Protein AF-A0A1W9S2Q5-F1 (afdb_monomer)

Nearest PDB structures (foldseek):
  6fy1-assembly2_X  TM=2.593E-01  e=8.005E+00  Human immunodeficiency virus 1
  7nvg-assembly1_W3  TM=2.031E-01  e=9.113E+00  Salmonella enterica subsp. enterica serovar Typhimurium
  7cgo-assembly1_AO  TM=1.956E-01  e=6.591E+00  Salmonella enterica subsp. enterica serovar Typhimurium str. LT2

Radius of gyration: 31.56 Å; Cα contacts (8 Å, |Δi|>4): 53; chains: 1; bounding box: 63×31×93 Å

Solvent-accessible surface area (backbone atoms only — not comparable to full-atom values): 9544 Å² total; per-residue (Å²): 140,72,58,72,65,54,52,53,51,52,52,50,51,53,53,52,51,51,52,52,51,52,50,49,51,61,56,56,71,68,61,75,77,65,80,81,73,60,77,76,78,75,68,81,86,71,89,75,90,87,77,86,77,84,66,76,86,70,76,76,78,78,75,88,58,97,80,78,88,60,102,66,61,75,64,55,59,52,47,66,70,49,49,84,45,51,45,84,42,78,48,78,46,80,46,70,51,70,76,71,83,77,67,74,74,79,50,65,65,59,30,63,73,70,68,57,63,97,83,64,79,81,68,67,46,77,41,83,46,78,48,79,51,74,50,65,66,90,63,99,123

pLDDT: mean 73.24, std 17.01, range [42.78, 96.0]

Sequence (141 aa):
MKTIGQLKGLVLIIVIAGICILAGMVIGSSLSIPDKLSAQSQAPIIPTESEPFYQPAVSSVSINQPGSTNSHSPFVVVAQKVKPAVVNISAKSVVEEQYPDFFYFDDEIWRRFFGLTPNKPSEPRRRLTESLGSGFFISPD

Structure (mmCIF, N/CA/C/O backbone):
data_AF-A0A1W9S2Q5-F1
#
_entry.id   AF-A0A1W9S2Q5-F1
#
loop_
_atom_site.group_PDB
_atom_site.id
_atom_site.type_symbol
_atom_site.label_atom_id
_atom_site.label_alt_id
_atom_site.label_comp_id
_atom_site.label_asym_id
_atom_site.label_entity_id
_atom_site.label_seq_id
_atom_site.pdbx_PDB_ins_code
_atom_site.Cartn_x
_atom_site.Cartn_y
_atom_site.Cartn_z
_atom_si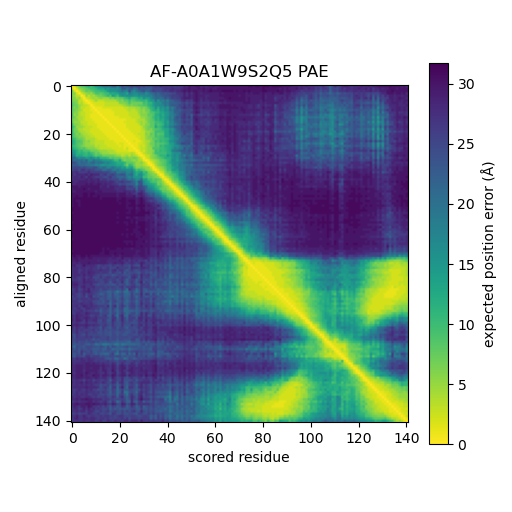te.occupancy
_atom_site.B_iso_or_equiv
_atom_site.auth_seq_id
_atom_site.auth_comp_id
_atom_site.auth_asym_id
_atom_site.auth_atom_id
_atom_site.pdbx_PDB_model_num
ATOM 1 N N . MET A 1 1 ? -19.374 5.215 59.788 1.00 53.06 1 MET A N 1
ATOM 2 C CA . MET A 1 1 ? -18.418 4.100 59.569 1.00 53.06 1 MET A CA 1
ATOM 3 C C . MET A 1 1 ? -18.199 3.813 58.069 1.00 53.06 1 MET A C 1
ATOM 5 O O . MET A 1 1 ? -18.222 2.663 57.660 1.00 53.06 1 MET A O 1
ATOM 9 N N . LYS A 1 2 ? -17.983 4.840 57.223 1.00 58.72 2 LYS A N 1
ATOM 10 C CA . LYS A 1 2 ? -17.932 4.698 55.744 1.00 58.72 2 LYS A CA 1
ATOM 11 C C . LYS A 1 2 ? -16.519 4.862 55.144 1.00 58.72 2 LYS A C 1
ATOM 13 O O . LYS A 1 2 ? -16.339 4.717 53.944 1.00 58.72 2 LYS A O 1
ATOM 18 N N . THR A 1 3 ? -15.516 5.147 55.977 1.00 61.91 3 THR A N 1
ATOM 19 C CA . THR A 1 3 ? -14.149 5.527 55.568 1.00 61.91 3 THR A CA 1
ATOM 20 C C . THR A 1 3 ? -13.196 4.339 55.401 1.00 61.91 3 THR A C 1
ATOM 22 O O . THR A 1 3 ? -12.313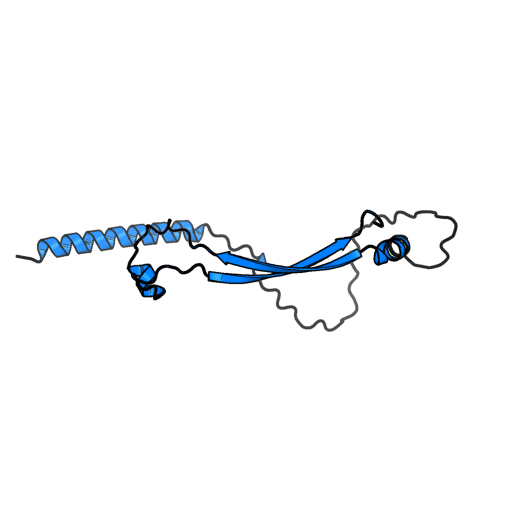 4.387 54.550 1.00 61.91 3 THR A O 1
ATOM 25 N N . ILE A 1 4 ? -13.401 3.237 56.136 1.00 62.19 4 ILE A N 1
ATOM 26 C CA . ILE A 1 4 ? -12.516 2.056 56.084 1.00 62.19 4 ILE A CA 1
ATOM 27 C C . ILE A 1 4 ? -12.554 1.348 54.715 1.00 62.19 4 ILE A C 1
ATOM 29 O O . ILE A 1 4 ? -11.525 0.865 54.248 1.00 62.19 4 ILE A O 1
ATOM 33 N N . GLY A 1 5 ? -13.719 1.291 54.057 1.00 63.72 5 GLY A N 1
ATOM 34 C CA . GLY A 1 5 ? -13.860 0.662 52.735 1.00 63.72 5 GLY A CA 1
ATOM 35 C C . GLY A 1 5 ? -13.292 1.517 51.598 1.00 63.72 5 GLY A C 1
ATOM 36 O O . GLY A 1 5 ? -12.660 0.994 50.686 1.00 63.72 5 GLY A O 1
ATOM 37 N N . GLN A 1 6 ? -13.452 2.839 51.699 1.00 69.12 6 GLN A N 1
ATOM 38 C CA . GLN A 1 6 ? -12.938 3.811 50.728 1.00 69.12 6 GLN A CA 1
ATOM 39 C C . GLN A 1 6 ? -11.405 3.873 50.745 1.00 69.12 6 GLN A C 1
ATOM 41 O O . GLN A 1 6 ? -10.780 3.924 49.691 1.00 69.12 6 GLN A O 1
ATOM 46 N N . LEU A 1 7 ? -10.789 3.782 51.930 1.00 74.75 7 LEU A N 1
ATOM 47 C CA . LEU A 1 7 ? -9.332 3.779 52.065 1.00 74.75 7 LEU A CA 1
ATOM 48 C C . LEU A 1 7 ? -8.695 2.537 51.422 1.00 74.75 7 LEU A C 1
ATOM 50 O O . LEU A 1 7 ? -7.681 2.651 50.743 1.00 74.75 7 LEU A O 1
ATOM 54 N N . LYS A 1 8 ? -9.313 1.357 51.574 1.00 77.81 8 LYS A N 1
ATOM 55 C CA . LYS A 1 8 ? -8.842 0.119 50.926 1.00 77.81 8 LYS A CA 1
ATOM 56 C C . LYS A 1 8 ? -8.943 0.193 49.400 1.00 77.81 8 LYS A C 1
ATOM 58 O O . LYS A 1 8 ? -8.020 -0.238 48.717 1.00 77.81 8 LYS A O 1
ATOM 63 N N . GLY A 1 9 ? -10.026 0.775 48.879 1.00 82.06 9 GLY A N 1
ATOM 64 C CA . GLY A 1 9 ? -10.188 1.020 47.443 1.00 82.06 9 GLY A CA 1
ATOM 65 C C . GLY A 1 9 ? -9.149 2.000 46.892 1.00 82.06 9 GLY A C 1
ATOM 66 O O . GLY A 1 9 ? -8.534 1.726 45.868 1.00 82.06 9 GLY A O 1
ATOM 67 N N . LEU A 1 10 ? -8.884 3.097 47.610 1.00 87.12 10 LEU A N 1
ATOM 68 C CA . LEU A 1 10 ? -7.857 4.074 47.238 1.00 87.12 10 LEU A CA 1
ATOM 69 C C . LEU A 1 10 ? -6.455 3.445 47.203 1.00 87.12 10 LEU A C 1
ATOM 71 O O . LEU A 1 10 ? -5.712 3.648 46.248 1.00 87.12 10 LEU A O 1
ATOM 75 N N . VAL A 1 11 ? -6.105 2.647 48.216 1.00 90.19 11 VAL A N 1
ATOM 76 C CA . VAL A 1 11 ? -4.811 1.947 48.266 1.00 90.19 11 VAL A CA 1
ATOM 77 C C . VAL A 1 11 ? -4.674 0.968 47.097 1.00 90.19 11 VAL A C 1
ATOM 79 O O . VAL A 1 11 ? -3.623 0.932 46.464 1.00 90.19 11 VAL A O 1
ATOM 82 N N . LEU A 1 12 ? -5.733 0.229 46.752 1.00 90.88 12 LEU A N 1
ATOM 83 C CA . LEU A 1 12 ? -5.733 -0.670 45.595 1.00 90.88 12 LEU A CA 1
ATOM 84 C C . LEU A 1 12 ? -5.497 0.093 44.279 1.00 90.88 12 LEU A C 1
ATOM 86 O O . LEU A 1 12 ? -4.684 -0.338 43.465 1.00 90.88 12 LEU A O 1
ATOM 90 N N . ILE A 1 13 ? -6.148 1.246 44.092 1.00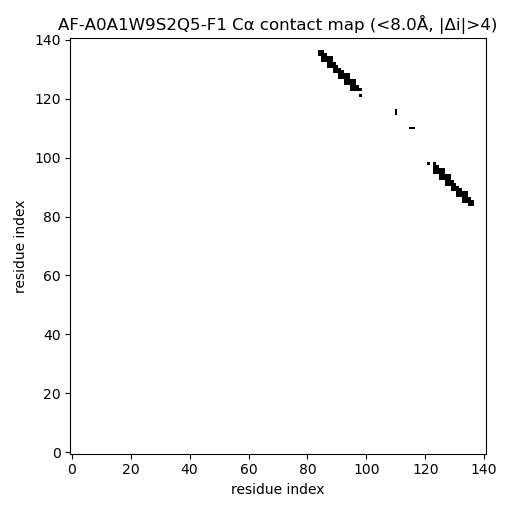 90.62 13 ILE A N 1
ATOM 91 C CA . ILE A 1 13 ? -5.959 2.094 42.904 1.00 90.62 13 ILE A CA 1
ATOM 92 C C . ILE A 1 13 ? -4.515 2.599 42.816 1.00 90.62 13 ILE A C 1
ATOM 94 O O . ILE A 1 13 ? -3.921 2.546 41.743 1.00 90.62 13 ILE A O 1
ATOM 98 N N . ILE A 1 14 ? -3.927 3.042 43.933 1.00 94.06 14 ILE A N 1
ATOM 99 C CA . ILE A 1 14 ? -2.534 3.517 43.970 1.00 94.06 14 ILE A CA 1
ATOM 100 C C . ILE A 1 14 ? -1.559 2.385 43.619 1.00 94.06 14 ILE A C 1
ATOM 102 O O . ILE A 1 14 ? -0.615 2.604 42.862 1.00 94.06 14 ILE A O 1
ATOM 106 N N . VAL A 1 15 ? -1.800 1.169 44.116 1.00 95.38 15 VAL A N 1
ATOM 107 C CA . VAL A 1 15 ? -0.972 -0.004 43.797 1.00 95.38 15 VAL A CA 1
ATOM 108 C C . VAL A 1 15 ? -1.076 -0.365 42.314 1.00 95.38 15 VAL A C 1
ATOM 110 O O . VAL A 1 15 ? -0.049 -0.558 41.667 1.00 95.38 15 VAL A O 1
ATOM 113 N N . ILE A 1 16 ? -2.288 -0.399 41.751 1.00 94.88 16 ILE A N 1
ATOM 114 C CA . ILE A 1 16 ? -2.501 -0.678 40.322 1.00 94.88 16 ILE A CA 1
ATOM 115 C C . ILE A 1 16 ? -1.828 0.397 39.459 1.00 94.88 16 ILE A C 1
ATOM 117 O O . ILE A 1 16 ? -1.095 0.063 38.531 1.00 94.88 16 ILE A O 1
ATOM 121 N N . ALA A 1 17 ? -2.006 1.677 39.798 1.00 93.50 17 ALA A N 1
ATOM 122 C CA . ALA A 1 17 ? -1.367 2.785 39.092 1.00 93.50 17 ALA A CA 1
ATOM 123 C C . ALA A 1 17 ? 0.166 2.678 39.132 1.00 93.50 17 ALA A C 1
ATOM 125 O O . ALA A 1 17 ? 0.819 2.847 38.103 1.00 93.50 17 ALA A O 1
ATOM 126 N N . GLY A 1 18 ? 0.740 2.330 40.288 1.00 95.50 18 GLY A N 1
ATOM 127 C CA . GLY A 1 18 ? 2.177 2.102 40.431 1.00 95.50 18 GLY A CA 1
ATOM 128 C C . GLY A 1 18 ? 2.690 0.976 39.530 1.00 95.50 18 GLY A C 1
ATOM 129 O O . GLY A 1 18 ? 3.695 1.150 38.843 1.00 95.50 18 GLY A O 1
ATOM 130 N N . ILE A 1 19 ? 1.973 -0.151 39.469 1.00 95.25 19 ILE A N 1
ATOM 131 C CA . ILE A 1 19 ? 2.323 -1.281 38.595 1.00 95.25 19 ILE A CA 1
ATOM 132 C C . ILE A 1 19 ? 2.251 -0.872 37.117 1.00 95.25 19 ILE A C 1
ATOM 134 O O . ILE A 1 19 ? 3.176 -1.166 36.361 1.00 95.25 19 ILE A O 1
ATOM 138 N N . CYS A 1 20 ? 1.200 -0.159 36.701 1.00 93.00 20 CYS A N 1
ATOM 139 C CA . CYS A 1 20 ? 1.056 0.321 35.325 1.00 93.00 20 CYS A CA 1
ATOM 140 C C . CYS A 1 20 ? 2.177 1.290 34.919 1.00 93.00 20 CYS A C 1
ATOM 142 O O . CYS A 1 20 ? 2.700 1.180 33.812 1.00 93.00 20 CYS A O 1
ATOM 144 N N . ILE A 1 21 ? 2.579 2.206 35.808 1.00 94.88 21 ILE A N 1
ATOM 145 C CA . ILE A 1 21 ? 3.685 3.142 35.553 1.00 94.88 21 ILE A CA 1
ATOM 146 C C . ILE A 1 21 ? 5.007 2.384 35.400 1.00 94.88 21 ILE A C 1
ATOM 148 O O . ILE A 1 21 ? 5.745 2.632 34.448 1.00 94.88 21 ILE A O 1
ATOM 152 N N . LEU A 1 22 ? 5.292 1.433 36.296 1.00 94.06 22 LEU A N 1
ATOM 153 C CA . LEU A 1 22 ? 6.502 0.612 36.217 1.00 94.06 22 LEU A CA 1
ATOM 154 C C . LEU A 1 22 ? 6.541 -0.206 34.922 1.00 94.06 22 LEU A C 1
ATOM 156 O O . LEU A 1 22 ? 7.560 -0.209 34.234 1.00 94.06 22 LEU A O 1
ATOM 160 N N . ALA A 1 23 ? 5.427 -0.840 34.549 1.00 93.12 23 ALA A N 1
ATOM 161 C CA . ALA A 1 23 ? 5.318 -1.589 33.301 1.00 93.12 23 ALA A CA 1
ATOM 162 C C . ALA A 1 23 ? 5.537 -0.688 32.073 1.00 93.12 23 ALA A C 1
ATOM 164 O O . ALA A 1 23 ? 6.333 -1.024 31.197 1.00 93.12 23 ALA A O 1
ATOM 165 N N . GLY A 1 24 ? 4.892 0.482 32.034 1.00 92.50 24 GLY A N 1
ATOM 166 C CA . GLY A 1 24 ? 5.059 1.452 30.952 1.00 92.50 24 GLY A CA 1
ATOM 167 C C . GLY A 1 24 ? 6.496 1.955 30.820 1.00 92.50 24 GLY A C 1
ATOM 168 O O . GLY A 1 24 ? 7.003 2.065 29.708 1.00 92.50 24 GLY A O 1
ATOM 169 N N . MET A 1 25 ? 7.185 2.197 31.938 1.00 93.25 25 MET A N 1
ATOM 170 C CA . MET A 1 25 ? 8.577 2.655 31.931 1.00 93.25 25 MET A CA 1
ATOM 171 C C . MET A 1 25 ? 9.544 1.573 31.428 1.00 93.25 25 MET A C 1
ATOM 173 O O . MET A 1 25 ? 10.460 1.883 30.670 1.00 93.25 25 MET A O 1
ATOM 177 N N . VAL A 1 26 ? 9.322 0.307 31.800 1.00 91.19 26 VAL A N 1
ATOM 178 C CA . VAL A 1 26 ? 10.120 -0.839 31.323 1.00 91.19 26 VAL A CA 1
ATOM 179 C C . VAL A 1 26 ? 9.915 -1.084 29.826 1.00 91.19 26 VAL A C 1
ATOM 181 O O . VAL A 1 26 ? 10.871 -1.352 29.105 1.00 91.19 26 VAL A O 1
ATOM 184 N N . ILE A 1 27 ? 8.681 -0.975 29.335 1.00 88.44 27 ILE A N 1
ATOM 185 C CA . ILE A 1 27 ? 8.386 -1.131 27.904 1.00 88.44 27 ILE A CA 1
ATOM 186 C C . ILE A 1 27 ? 8.944 0.066 27.123 1.00 88.44 27 ILE A C 1
ATOM 188 O O . ILE A 1 27 ? 9.598 -0.114 26.096 1.00 88.44 27 ILE A O 1
ATOM 192 N N . GLY A 1 28 ? 8.751 1.284 27.633 1.00 84.06 28 GLY A N 1
ATOM 193 C CA . GLY A 1 28 ? 9.225 2.514 27.005 1.00 84.06 28 GLY A CA 1
ATOM 194 C C . GLY A 1 28 ? 10.748 2.614 26.914 1.00 84.06 28 GLY A C 1
ATOM 195 O O . GLY A 1 28 ? 11.257 3.128 25.925 1.00 84.06 28 GLY A O 1
ATOM 196 N N . SER A 1 29 ? 11.492 2.074 27.885 1.00 82.12 29 SER A N 1
ATOM 197 C CA . SER A 1 29 ? 12.962 2.074 27.852 1.00 82.12 29 SER A CA 1
ATOM 198 C C . SER A 1 29 ? 13.556 1.144 26.789 1.00 82.12 29 SER A C 1
ATOM 200 O O . SER A 1 29 ? 14.711 1.320 26.406 1.00 82.12 29 SER A O 1
ATOM 202 N N . SER A 1 30 ? 12.776 0.183 26.281 1.00 80.56 30 SER A N 1
ATOM 203 C CA . SER A 1 30 ? 13.190 -0.714 25.192 1.00 80.56 30 SER A CA 1
ATOM 204 C C . SER A 1 30 ? 12.987 -0.122 23.790 1.00 80.56 30 SER A C 1
ATOM 206 O O . SER A 1 30 ? 13.472 -0.678 22.803 1.00 80.56 30 SER A O 1
ATOM 208 N N . LEU A 1 31 ? 12.314 1.029 23.683 1.00 76.44 31 LEU A N 1
ATOM 209 C CA . LEU A 1 31 ? 12.134 1.750 22.427 1.00 76.44 31 LEU A CA 1
ATOM 210 C C . LEU A 1 31 ? 13.404 2.550 22.114 1.00 76.44 31 LEU A C 1
ATOM 212 O O . LEU A 1 31 ? 13.525 3.728 22.443 1.00 76.44 31 LEU A O 1
ATOM 216 N N . SER A 1 32 ? 14.369 1.906 21.459 1.00 72.56 32 SER A N 1
ATOM 217 C CA . SER A 1 32 ? 15.460 2.627 20.804 1.00 72.56 32 SER A CA 1
ATOM 218 C C . SER A 1 32 ? 14.874 3.420 19.636 1.00 72.56 32 SER A C 1
ATOM 220 O O . SER A 1 32 ? 14.403 2.840 18.657 1.00 72.56 32 SER A O 1
ATOM 222 N N . ILE A 1 33 ? 14.856 4.749 19.755 1.00 72.56 33 ILE A N 1
ATOM 223 C CA . ILE A 1 33 ? 14.564 5.640 18.630 1.00 72.56 33 ILE A CA 1
ATOM 224 C C . ILE A 1 33 ? 15.743 5.486 17.662 1.00 72.56 33 ILE A C 1
ATOM 226 O O . ILE A 1 33 ? 16.858 5.852 18.031 1.00 72.56 33 ILE A O 1
ATOM 230 N N . PRO A 1 34 ? 15.557 4.931 16.452 1.00 71.44 34 PRO A N 1
ATOM 231 C CA . PRO A 1 34 ? 16.647 4.877 15.494 1.00 71.44 34 PRO A CA 1
ATOM 232 C C . PRO A 1 34 ? 17.051 6.312 15.126 1.00 71.44 34 PRO A C 1
ATOM 234 O O . PRO A 1 34 ? 16.197 7.111 14.737 1.00 71.44 34 PRO A O 1
ATOM 237 N N . ASP A 1 35 ? 18.352 6.623 15.171 1.00 61.44 35 ASP A N 1
ATOM 238 C CA . ASP A 1 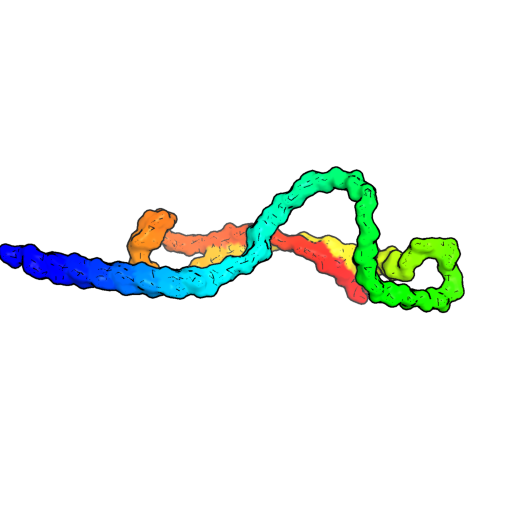35 ? 18.938 7.949 14.859 1.00 61.44 35 ASP A CA 1
ATOM 239 C C . ASP A 1 35 ? 18.552 8.508 13.470 1.00 61.44 35 ASP A C 1
ATOM 241 O O . ASP A 1 35 ? 18.781 9.678 13.153 1.00 61.44 35 ASP A O 1
ATOM 245 N N . LYS A 1 36 ? 17.908 7.687 12.632 1.00 54.06 36 LYS A N 1
ATOM 246 C CA . LYS A 1 36 ? 17.376 8.045 11.311 1.00 54.06 36 LYS A CA 1
ATOM 247 C C . LYS A 1 36 ? 16.091 8.882 11.331 1.00 54.06 36 LYS A C 1
ATOM 249 O O . LYS A 1 36 ? 15.582 9.201 10.263 1.00 54.06 36 LYS A O 1
ATOM 254 N N . LEU A 1 37 ? 15.565 9.239 12.503 1.00 55.59 37 LEU A N 1
ATOM 255 C CA . LEU A 1 37 ? 14.454 10.195 12.641 1.00 55.59 37 LEU A CA 1
ATOM 256 C C . LEU A 1 37 ? 14.923 11.651 12.772 1.00 55.59 37 LEU A C 1
ATOM 258 O O . LEU A 1 37 ? 14.096 12.562 12.822 1.00 55.59 37 LEU A O 1
ATOM 262 N N . SER A 1 38 ? 16.238 11.884 12.776 1.00 56.97 38 SER A N 1
ATOM 263 C CA . SER A 1 38 ? 16.808 13.210 12.563 1.00 56.97 38 SER A CA 1
ATOM 264 C C . SER A 1 38 ? 16.349 13.708 11.194 1.00 56.97 38 SER A C 1
ATOM 266 O O . SER A 1 38 ? 16.861 13.260 10.168 1.00 56.97 38 SER A O 1
ATOM 268 N N . ALA A 1 39 ? 15.372 14.617 11.156 1.00 57.69 39 ALA A N 1
ATOM 269 C CA . ALA A 1 39 ? 15.118 15.402 9.962 1.00 57.69 39 ALA A CA 1
ATOM 270 C C . ALA A 1 39 ? 16.428 16.123 9.648 1.00 57.69 39 ALA A C 1
ATOM 272 O O . ALA A 1 39 ? 16.814 17.059 10.352 1.00 57.69 39 ALA A O 1
ATOM 273 N N . GLN A 1 40 ? 17.152 15.626 8.645 1.00 54.75 40 GLN A N 1
ATOM 274 C CA . GLN A 1 40 ? 18.303 16.310 8.097 1.00 54.75 40 GLN A CA 1
ATOM 275 C C . GLN A 1 40 ? 17.766 17.635 7.575 1.00 54.75 40 GLN A C 1
ATOM 277 O O . GLN A 1 40 ? 17.186 17.705 6.493 1.00 54.75 40 GLN A O 1
ATOM 282 N N . SER A 1 41 ? 17.891 18.674 8.399 1.00 55.38 41 SER A N 1
ATOM 283 C CA . SER A 1 41 ? 17.712 20.041 7.961 1.00 55.38 41 SER A CA 1
ATOM 284 C C . SER A 1 41 ? 18.816 20.254 6.945 1.00 55.38 41 SER A C 1
ATOM 286 O O . SER A 1 41 ? 19.984 20.440 7.291 1.00 55.38 41 SER A O 1
ATOM 288 N N . GLN A 1 42 ? 18.466 20.047 5.681 1.00 55.47 42 GLN A N 1
ATOM 289 C CA . GLN A 1 42 ? 19.359 20.282 4.578 1.00 55.47 42 GLN A CA 1
ATOM 290 C C . GLN A 1 42 ? 19.629 21.779 4.587 1.00 55.47 42 GLN A C 1
ATOM 292 O O . GLN A 1 42 ? 18.794 22.581 4.171 1.00 55.47 42 GLN A O 1
ATOM 297 N N . ALA A 1 43 ? 20.778 22.152 5.152 1.00 58.97 43 ALA A N 1
ATOM 298 C CA . ALA A 1 43 ? 21.292 23.499 5.038 1.00 58.97 43 ALA A CA 1
ATOM 299 C C . ALA A 1 43 ? 21.330 23.864 3.542 1.00 58.97 43 ALA A C 1
ATOM 301 O O . ALA A 1 43 ? 21.607 22.985 2.714 1.00 58.97 43 ALA A O 1
ATOM 302 N N . PRO A 1 44 ? 21.023 25.121 3.178 1.00 48.12 44 PRO A N 1
ATOM 303 C CA . PRO A 1 44 ? 21.034 25.562 1.792 1.00 48.12 44 PRO A CA 1
ATOM 304 C C . PRO A 1 44 ? 22.344 25.152 1.124 1.00 48.12 44 PRO A C 1
ATOM 306 O O . PRO A 1 44 ? 23.425 25.447 1.632 1.00 48.12 44 PRO A O 1
ATOM 309 N N . ILE A 1 45 ? 22.237 24.439 0.005 1.00 54.22 45 ILE A N 1
ATOM 310 C CA . ILE A 1 45 ? 23.386 24.001 -0.782 1.00 54.22 45 ILE A CA 1
ATOM 311 C C . ILE A 1 45 ? 24.001 25.262 -1.397 1.00 54.22 45 ILE A C 1
ATOM 313 O O . ILE A 1 45 ? 23.561 25.726 -2.446 1.00 54.22 45 ILE A O 1
ATOM 317 N N . ILE A 1 46 ? 24.990 25.848 -0.727 1.00 54.12 46 ILE A N 1
ATOM 318 C CA . ILE A 1 46 ? 25.943 26.744 -1.378 1.00 54.12 46 ILE A CA 1
ATOM 319 C C . ILE A 1 46 ? 26.972 25.821 -2.043 1.00 54.12 46 ILE A C 1
ATOM 321 O O . ILE A 1 46 ? 27.568 25.002 -1.340 1.00 54.12 46 ILE A O 1
ATOM 325 N N . PRO A 1 47 ? 27.163 25.875 -3.374 1.00 52.09 47 PRO A N 1
ATOM 326 C CA . PRO A 1 47 ? 28.151 25.041 -4.041 1.00 52.09 47 PRO A CA 1
ATOM 327 C C . PRO A 1 47 ? 29.551 25.523 -3.648 1.00 52.09 47 PRO A C 1
ATOM 329 O O . PRO A 1 47 ? 30.053 26.497 -4.205 1.00 52.09 47 PRO A O 1
ATOM 332 N N . THR A 1 48 ? 30.173 24.855 -2.678 1.00 48.09 48 THR A N 1
ATOM 333 C CA . THR A 1 48 ? 31.611 24.975 -2.430 1.00 48.09 48 THR A CA 1
ATOM 334 C C . THR A 1 48 ? 32.294 23.805 -3.120 1.00 48.09 48 THR A C 1
ATOM 336 O O . THR A 1 48 ? 32.228 22.655 -2.692 1.00 48.09 48 THR A O 1
ATOM 339 N N . GLU A 1 49 ? 32.880 24.139 -4.258 1.00 60.94 49 GLU A N 1
ATOM 340 C CA . GLU A 1 49 ? 33.826 23.356 -5.033 1.00 60.94 49 GLU A CA 1
ATOM 341 C C . GLU A 1 49 ? 35.038 22.970 -4.163 1.00 60.94 49 GLU A C 1
ATOM 343 O O . GLU A 1 49 ? 35.612 23.848 -3.531 1.00 60.94 49 GLU A O 1
ATOM 348 N N . SER A 1 50 ? 35.392 21.673 -4.172 1.00 59.50 50 SER A N 1
ATOM 349 C CA . SER A 1 50 ? 36.648 21.026 -3.720 1.00 59.50 50 SER A CA 1
ATOM 350 C C . SER A 1 50 ? 36.519 20.008 -2.570 1.00 59.50 50 SER A C 1
ATOM 352 O O . SER A 1 50 ? 36.859 20.316 -1.439 1.00 59.50 50 SER A O 1
ATOM 354 N N . GLU A 1 51 ? 36.102 18.772 -2.871 1.00 48.53 51 GLU A N 1
ATOM 355 C CA . GLU A 1 51 ? 36.593 17.525 -2.240 1.00 48.53 51 GLU A CA 1
ATOM 356 C C . GLU A 1 51 ? 36.304 16.354 -3.214 1.00 48.53 51 GLU A C 1
ATOM 358 O O . GLU A 1 51 ? 35.287 16.374 -3.920 1.00 48.53 51 GLU A O 1
ATOM 363 N N . PRO A 1 52 ? 37.199 15.357 -3.338 1.00 48.44 52 PRO A N 1
ATOM 364 C CA . PRO A 1 52 ? 37.155 14.359 -4.393 1.00 48.44 52 PRO A CA 1
ATOM 365 C C . PRO A 1 52 ? 36.005 13.380 -4.155 1.00 48.44 52 PRO A C 1
ATOM 367 O O . PRO A 1 52 ? 35.875 12.765 -3.097 1.00 48.44 52 PRO A O 1
ATOM 370 N N . PHE A 1 53 ? 35.171 13.211 -5.178 1.00 42.78 53 PHE A N 1
ATOM 371 C CA . PHE A 1 53 ? 34.110 12.214 -5.198 1.00 42.78 53 PHE A CA 1
ATOM 372 C C . PHE A 1 53 ? 34.688 10.821 -4.911 1.00 42.78 53 PHE A C 1
ATOM 374 O O . PHE A 1 53 ? 35.442 10.282 -5.724 1.00 42.78 53 PHE A O 1
ATOM 381 N N . TYR A 1 54 ? 34.271 10.197 -3.805 1.00 49.31 54 TYR A N 1
ATOM 382 C CA . TYR A 1 54 ? 34.250 8.739 -3.707 1.00 49.31 54 TYR A CA 1
ATOM 383 C C . TYR A 1 54 ? 33.310 8.232 -4.805 1.00 49.31 54 TYR A C 1
ATOM 385 O O . TYR A 1 54 ? 32.093 8.165 -4.634 1.00 49.31 54 TYR A O 1
ATOM 393 N N . GLN A 1 55 ? 33.872 7.931 -5.973 1.00 56.94 55 GLN A N 1
ATOM 394 C CA . GLN A 1 55 ? 33.173 7.178 -6.998 1.00 56.94 55 GLN A CA 1
ATOM 395 C C . GLN A 1 55 ? 33.036 5.750 -6.458 1.00 56.94 55 GLN A C 1
ATOM 397 O O . GLN A 1 55 ? 34.063 5.130 -6.161 1.00 56.94 55 GLN A O 1
ATOM 402 N N . PRO A 1 56 ? 31.821 5.187 -6.305 1.00 53.81 56 PRO A N 1
ATOM 403 C CA . PRO A 1 56 ? 31.731 3.740 -6.226 1.00 53.81 56 PRO A CA 1
ATOM 404 C C . PRO A 1 56 ? 32.429 3.231 -7.484 1.00 53.81 56 PRO A C 1
ATOM 406 O O . PRO A 1 56 ? 32.182 3.761 -8.569 1.00 53.81 56 PRO A O 1
ATOM 409 N N . ALA A 1 57 ? 33.347 2.279 -7.333 1.00 59.06 57 ALA A N 1
ATOM 410 C CA . ALA A 1 57 ? 34.025 1.643 -8.451 1.00 59.06 57 ALA A CA 1
ATOM 411 C C . ALA A 1 57 ? 32.988 0.868 -9.278 1.00 59.06 57 ALA A C 1
ATOM 413 O O . ALA A 1 57 ? 32.871 -0.353 -9.205 1.00 59.06 57 ALA A O 1
ATOM 414 N N . VAL A 1 58 ? 32.188 1.597 -10.054 1.00 55.94 58 VAL A N 1
ATOM 415 C CA . VAL A 1 58 ? 31.472 1.069 -11.193 1.00 55.94 58 VAL A CA 1
ATOM 416 C C . VAL A 1 58 ? 32.579 0.722 -12.161 1.00 55.94 58 VAL A C 1
ATOM 418 O O . VAL A 1 58 ? 33.182 1.584 -12.793 1.00 55.94 58 VAL A O 1
ATOM 421 N N . SER A 1 59 ? 32.929 -0.561 -12.178 1.00 52.34 59 SER A N 1
ATOM 422 C CA . SER A 1 59 ? 33.725 -1.121 -13.256 1.00 52.34 59 SER A CA 1
ATOM 423 C C . SER A 1 59 ? 33.040 -0.670 -14.537 1.00 52.34 59 SER A C 1
ATOM 425 O O . SER A 1 59 ? 31.906 -1.071 -14.807 1.00 52.34 59 SER A O 1
ATOM 427 N N . SER A 1 60 ? 33.664 0.260 -15.255 1.00 49.75 60 SER A N 1
ATOM 428 C CA . SER A 1 60 ? 33.201 0.679 -16.561 1.00 49.75 60 SER A CA 1
ATOM 429 C C . SER A 1 60 ? 33.243 -0.570 -17.421 1.00 49.75 60 SER A C 1
ATOM 431 O O . SER A 1 60 ? 34.298 -1.019 -17.863 1.00 49.75 60 SER A O 1
ATOM 433 N N . VAL A 1 61 ? 32.079 -1.187 -17.613 1.00 52.62 61 VAL A N 1
ATOM 434 C CA . VAL A 1 61 ? 31.910 -2.152 -18.685 1.00 52.62 61 VAL A CA 1
ATOM 435 C C . VAL A 1 61 ? 32.078 -1.334 -19.957 1.00 52.62 61 VAL A C 1
ATOM 437 O O . VAL A 1 61 ? 31.146 -0.684 -20.428 1.00 52.62 61 VAL A O 1
ATOM 440 N N . SER A 1 62 ? 33.307 -1.299 -20.467 1.00 52.78 62 SER A N 1
ATOM 441 C CA . SER A 1 62 ? 33.616 -0.811 -21.801 1.00 52.78 62 SER A CA 1
ATOM 442 C C . SER A 1 62 ? 32.940 -1.759 -22.780 1.00 52.78 62 SER A C 1
ATOM 444 O O . SER A 1 62 ? 33.513 -2.762 -23.202 1.00 52.78 62 SER A O 1
ATOM 446 N N . ILE A 1 63 ? 31.680 -1.475 -23.105 1.00 53.09 63 ILE A N 1
ATOM 447 C CA . ILE A 1 63 ? 31.028 -2.095 -24.249 1.00 53.09 63 ILE A CA 1
ATOM 448 C C . ILE A 1 63 ? 31.721 -1.500 -25.471 1.00 53.09 63 ILE A C 1
ATOM 450 O O . ILE A 1 63 ? 31.405 -0.395 -25.908 1.00 53.09 63 ILE A O 1
ATOM 454 N N . ASN A 1 64 ? 32.712 -2.224 -25.986 1.00 48.66 64 ASN A N 1
ATOM 455 C CA . ASN A 1 64 ? 33.311 -1.974 -27.289 1.00 48.66 64 ASN A CA 1
ATOM 456 C C . ASN A 1 64 ? 32.245 -2.232 -28.365 1.00 48.66 64 ASN A C 1
ATOM 458 O O . ASN A 1 64 ? 32.215 -3.287 -28.992 1.00 48.66 64 ASN A O 1
ATOM 462 N N . GLN A 1 65 ? 31.334 -1.277 -28.542 1.00 53.22 65 GLN A N 1
ATOM 463 C CA . GLN A 1 65 ? 30.394 -1.239 -29.651 1.00 53.22 65 GLN A CA 1
ATOM 464 C C . GLN A 1 65 ? 31.038 -0.402 -30.767 1.00 53.22 65 GLN A C 1
ATOM 466 O O . GLN A 1 65 ? 31.334 0.777 -30.539 1.00 53.22 65 GLN A O 1
ATOM 471 N N . PRO A 1 66 ? 31.276 -0.956 -31.967 1.00 43.28 66 PRO A N 1
ATOM 472 C CA . PRO A 1 66 ? 31.814 -0.176 -33.072 1.00 43.28 66 PRO A CA 1
ATOM 473 C C . PRO A 1 66 ? 30.760 0.858 -33.500 1.00 43.28 66 PRO A C 1
ATOM 475 O O . PRO A 1 66 ? 29.745 0.498 -34.090 1.00 43.28 66 PRO A O 1
ATOM 478 N N . GLY A 1 67 ? 30.974 2.137 -33.156 1.00 54.44 67 GLY A N 1
ATOM 479 C CA . GLY A 1 67 ? 30.152 3.253 -33.648 1.00 54.44 67 GLY A CA 1
ATOM 480 C C . GLY A 1 67 ? 29.810 4.396 -32.681 1.00 54.44 67 GLY A C 1
ATOM 481 O O . GLY A 1 67 ? 29.114 5.314 -33.103 1.00 54.44 67 GLY A O 1
ATOM 482 N N . SER A 1 68 ? 30.256 4.401 -31.419 1.00 49.50 68 SER A N 1
ATOM 483 C CA . SER A 1 68 ? 29.938 5.513 -30.502 1.00 49.50 68 SER A CA 1
ATOM 484 C C . S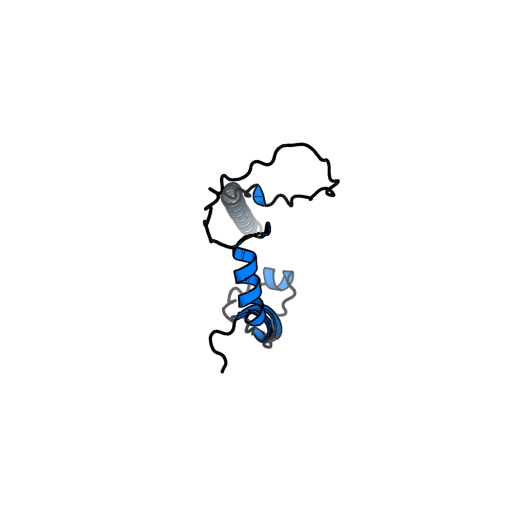ER A 1 68 ? 30.981 6.633 -30.574 1.00 49.50 68 SER A C 1
ATOM 486 O O . SER A 1 68 ? 32.012 6.580 -29.910 1.00 49.50 68 SER A O 1
ATOM 488 N N . THR A 1 69 ? 30.722 7.655 -31.391 1.00 51.97 69 THR A N 1
ATOM 489 C CA . THR A 1 69 ? 31.553 8.869 -31.490 1.00 51.97 69 THR A CA 1
ATOM 490 C C . THR A 1 69 ? 31.102 10.004 -30.568 1.00 51.97 69 THR A C 1
ATOM 492 O O . THR A 1 69 ? 31.608 11.109 -30.705 1.00 51.97 69 THR A O 1
ATOM 495 N N . ASN A 1 70 ? 30.198 9.771 -29.609 1.00 53.62 70 ASN A N 1
ATOM 496 C CA . ASN A 1 70 ? 29.778 10.804 -28.658 1.00 53.62 70 ASN A CA 1
ATOM 497 C C . ASN A 1 70 ? 29.573 10.236 -27.251 1.00 53.62 70 ASN A C 1
ATOM 499 O O . ASN A 1 70 ? 29.005 9.162 -27.079 1.00 53.62 70 ASN A O 1
ATOM 503 N N . SER A 1 71 ? 30.025 11.004 -26.258 1.00 57.22 71 SER A N 1
ATOM 504 C CA . SER A 1 71 ? 30.136 10.746 -24.813 1.00 57.22 71 SER A CA 1
ATOM 505 C C . SER A 1 71 ? 28.826 10.455 -24.056 1.00 57.22 71 SER A C 1
ATOM 507 O O . SER A 1 71 ? 28.666 10.868 -22.908 1.00 57.22 71 SER A O 1
ATOM 509 N N . HIS A 1 72 ? 27.866 9.761 -24.665 1.00 62.31 72 HIS A N 1
ATOM 510 C CA . HIS A 1 72 ? 26.624 9.351 -24.024 1.00 62.31 72 HIS A CA 1
ATOM 511 C C . HIS A 1 72 ? 26.672 7.879 -23.629 1.00 62.31 72 HIS A C 1
ATOM 513 O O . HIS A 1 72 ? 27.066 7.005 -24.399 1.00 62.31 72 HIS A O 1
ATOM 519 N N . SER A 1 73 ? 26.234 7.611 -22.400 1.00 80.06 73 SER A N 1
ATOM 520 C CA . SER A 1 73 ? 26.070 6.254 -21.891 1.00 80.06 73 SER A CA 1
ATOM 521 C C . SER A 1 73 ? 25.093 5.457 -22.773 1.00 80.06 73 SER A C 1
ATOM 523 O O . SER A 1 73 ? 24.061 6.008 -23.170 1.00 80.06 73 SER A O 1
ATOM 525 N N . PRO A 1 74 ? 25.344 4.161 -23.043 1.00 77.31 74 PRO A N 1
ATOM 526 C CA . PRO A 1 74 ? 24.438 3.313 -23.828 1.00 77.31 74 PRO A CA 1
ATOM 527 C C . PRO A 1 74 ? 23.007 3.257 -23.261 1.00 77.31 74 PRO A C 1
ATOM 529 O O . PRO A 1 74 ? 22.054 3.032 -24.007 1.00 77.31 74 PRO A O 1
ATOM 532 N N . PHE A 1 75 ? 22.821 3.547 -21.968 1.00 83.50 75 PHE A N 1
ATOM 533 C CA . PHE A 1 75 ? 21.499 3.657 -21.345 1.00 83.50 75 PHE A CA 1
ATOM 534 C C . PHE A 1 75 ? 20.649 4.806 -21.902 1.00 83.50 75 PHE A C 1
ATOM 536 O O . PHE A 1 75 ? 19.425 4.710 -21.889 1.00 83.50 75 PHE A O 1
ATOM 543 N N . VAL A 1 76 ? 21.264 5.866 -22.439 1.00 86.81 76 VAL A N 1
ATOM 544 C CA . VAL A 1 76 ? 20.542 7.000 -23.042 1.00 86.81 76 VAL A CA 1
ATOM 545 C C . VAL A 1 76 ? 19.793 6.557 -24.296 1.00 86.81 76 VAL A C 1
ATOM 547 O O . VAL A 1 76 ? 18.631 6.916 -24.474 1.00 86.81 76 VAL A O 1
ATOM 550 N N . VAL A 1 77 ? 20.424 5.729 -25.133 1.00 86.88 77 VAL A N 1
ATOM 551 C CA . VAL A 1 77 ? 19.813 5.201 -26.363 1.00 86.88 77 VAL A CA 1
ATOM 552 C C . VAL A 1 77 ? 18.623 4.302 -26.027 1.00 86.88 77 VAL A C 1
ATOM 554 O O . VAL A 1 77 ? 17.556 4.417 -26.628 1.00 86.88 77 VAL A O 1
ATOM 557 N N . VAL A 1 78 ? 18.778 3.442 -25.017 1.00 89.19 78 VAL A N 1
ATOM 558 C CA . VAL A 1 78 ? 17.694 2.576 -24.536 1.00 89.19 78 VAL A CA 1
ATOM 559 C C . VAL A 1 78 ? 16.550 3.414 -23.962 1.00 89.19 78 VAL A C 1
ATOM 561 O O . VAL A 1 78 ? 15.400 3.207 -24.345 1.00 89.19 78 VAL A O 1
ATOM 564 N N . ALA A 1 79 ? 16.852 4.401 -23.115 1.00 89.94 79 ALA A N 1
ATOM 565 C CA . ALA A 1 79 ? 15.858 5.290 -22.517 1.00 89.94 79 ALA A CA 1
ATOM 566 C C . ALA A 1 79 ? 15.070 6.074 -23.577 1.00 89.94 79 ALA A C 1
ATOM 568 O O . ALA A 1 79 ? 13.847 6.147 -23.498 1.00 89.94 79 ALA A O 1
ATOM 569 N N . GLN A 1 80 ? 15.742 6.607 -24.60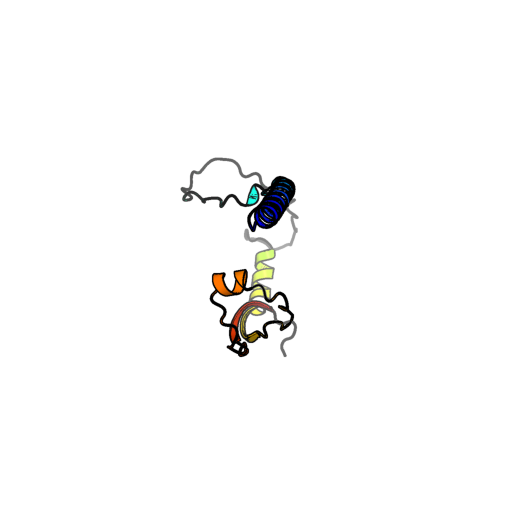2 1.00 89.75 80 GLN A N 1
ATOM 570 C CA . GLN A 1 80 ? 15.082 7.285 -25.723 1.00 89.75 80 GLN A CA 1
ATOM 571 C C . GLN A 1 80 ? 14.130 6.356 -26.479 1.00 89.75 80 GLN A C 1
ATOM 573 O O . GLN A 1 80 ? 13.036 6.780 -26.847 1.00 89.75 80 GLN A O 1
ATOM 578 N N . LYS A 1 81 ? 14.518 5.089 -26.670 1.00 91.88 81 LYS A N 1
ATOM 579 C CA . LYS A 1 81 ? 13.699 4.095 -27.370 1.00 91.88 81 LYS A CA 1
ATOM 580 C C . LYS A 1 81 ? 12.453 3.684 -26.579 1.00 91.88 81 LYS A C 1
ATOM 582 O O . LYS A 1 81 ? 11.402 3.511 -27.184 1.00 91.88 81 LYS A O 1
ATOM 587 N N . VAL A 1 82 ? 12.551 3.525 -25.256 1.00 93.38 82 VAL A N 1
ATOM 588 C CA . VAL A 1 82 ? 11.428 3.047 -24.417 1.00 93.38 82 VAL A CA 1
ATOM 589 C C . VAL A 1 82 ? 10.539 4.168 -23.878 1.00 93.38 82 VAL A C 1
ATOM 591 O O . VAL A 1 82 ? 9.393 3.911 -23.526 1.00 93.38 82 VAL A O 1
ATOM 594 N N . LYS A 1 83 ? 11.031 5.414 -23.838 1.00 92.75 83 LYS A N 1
ATOM 595 C CA . LYS A 1 83 ? 10.302 6.581 -23.312 1.00 92.75 83 LYS A CA 1
ATOM 596 C C . LYS A 1 83 ? 8.862 6.716 -23.840 1.00 92.75 83 LYS A C 1
ATOM 598 O O . LYS A 1 83 ? 8.000 6.997 -23.014 1.00 92.75 83 LYS A O 1
ATOM 603 N N . PRO A 1 84 ? 8.558 6.515 -25.140 1.00 93.94 84 PRO A N 1
ATOM 604 C CA . PRO A 1 84 ? 7.188 6.644 -25.644 1.00 93.94 84 PRO A CA 1
ATOM 605 C C . PRO A 1 84 ? 6.205 5.614 -25.073 1.00 93.94 84 PRO A C 1
ATOM 607 O O . PRO A 1 84 ? 5.005 5.860 -25.085 1.00 93.94 84 PRO A O 1
ATOM 610 N N . ALA A 1 85 ? 6.696 4.471 -24.585 1.00 94.69 85 ALA A N 1
ATOM 611 C CA . ALA A 1 85 ? 5.859 3.418 -24.018 1.00 94.69 85 ALA A CA 1
ATOM 612 C C . ALA A 1 85 ? 5.512 3.656 -22.542 1.00 94.69 85 ALA A C 1
ATOM 614 O O . ALA A 1 85 ? 4.635 2.971 -22.029 1.00 94.69 85 ALA A O 1
ATOM 615 N N . VAL A 1 86 ? 6.189 4.587 -21.857 1.00 95.12 86 VAL A N 1
ATOM 616 C CA . VAL A 1 86 ? 6.004 4.862 -20.426 1.00 95.12 86 VAL A CA 1
ATOM 617 C C . VAL A 1 86 ? 5.000 5.995 -20.235 1.00 95.12 86 VAL A C 1
ATOM 619 O O . VAL A 1 86 ? 5.150 7.074 -20.807 1.00 95.12 86 VAL A O 1
ATOM 622 N N . VAL A 1 87 ? 4.003 5.772 -19.384 1.00 95.38 87 VAL A N 1
ATOM 623 C CA . VAL A 1 87 ? 2.913 6.716 -19.113 1.00 95.38 87 VAL A CA 1
ATOM 624 C C . VAL A 1 87 ? 2.807 7.056 -17.632 1.00 95.38 87 VAL A C 1
ATOM 626 O O . VAL A 1 87 ? 3.197 6.276 -16.761 1.00 95.38 87 VAL A O 1
ATOM 629 N N . ASN A 1 88 ? 2.252 8.235 -17.352 1.00 95.69 88 ASN A N 1
ATOM 630 C CA . ASN A 1 88 ? 1.832 8.631 -16.013 1.00 95.69 88 ASN A CA 1
ATOM 631 C C . ASN A 1 88 ? 0.399 8.143 -15.767 1.00 95.69 88 ASN A C 1
ATOM 633 O O . ASN A 1 88 ? -0.475 8.344 -16.609 1.00 95.69 88 ASN A O 1
ATOM 637 N N . ILE A 1 89 ? 0.163 7.533 -14.613 1.00 95.69 89 ILE A N 1
ATOM 638 C CA . ILE A 1 89 ? -1.130 7.002 -14.195 1.00 95.69 89 ILE A CA 1
ATOM 639 C C . ILE A 1 89 ? -1.642 7.865 -13.046 1.00 95.69 89 ILE A C 1
ATOM 641 O O . ILE A 1 89 ? -0.962 8.033 -12.035 1.00 95.69 89 ILE A O 1
ATOM 645 N N . SER A 1 90 ? -2.865 8.373 -13.182 1.00 94.69 90 SER A N 1
ATOM 646 C CA . SER A 1 90 ? -3.607 8.996 -12.090 1.00 94.69 90 SER A CA 1
ATOM 647 C C . SER A 1 90 ? -4.915 8.246 -11.867 1.00 94.69 90 SER A C 1
ATOM 649 O O . SER A 1 90 ? -5.690 8.013 -12.793 1.00 94.69 90 SER A O 1
ATOM 651 N N . ALA A 1 91 ? -5.150 7.831 -10.627 1.00 93.12 91 ALA A N 1
ATOM 652 C CA . ALA A 1 91 ? -6.333 7.083 -10.231 1.00 93.12 91 ALA A CA 1
ATOM 653 C C . ALA A 1 91 ? -7.062 7.819 -9.106 1.00 93.12 91 ALA A C 1
ATOM 655 O O . ALA A 1 91 ? -6.439 8.339 -8.181 1.00 93.12 91 ALA A O 1
ATOM 656 N N . LYS A 1 92 ? -8.394 7.849 -9.181 1.00 93.25 92 LYS A N 1
ATOM 657 C CA . LYS A 1 92 ? -9.266 8.367 -8.124 1.00 93.25 92 LYS A CA 1
ATOM 658 C C . LYS A 1 92 ? -10.256 7.280 -7.738 1.00 93.25 92 LYS A C 1
ATOM 660 O O . LYS A 1 92 ? -10.915 6.718 -8.607 1.00 93.25 92 LYS A O 1
ATOM 665 N N . SER A 1 93 ? -10.343 6.986 -6.450 1.00 89.94 93 SER A N 1
ATOM 666 C CA . SER A 1 93 ? -11.240 5.982 -5.888 1.00 89.94 93 SER A CA 1
ATOM 667 C C . SER A 1 93 ? -12.114 6.607 -4.808 1.00 89.94 93 SER A C 1
ATOM 669 O O . SER A 1 93 ? -11.662 7.471 -4.056 1.00 89.94 93 SER A O 1
ATOM 671 N N . VAL A 1 94 ? -13.370 6.173 -4.735 1.00 90.50 94 VAL A N 1
ATOM 672 C CA . VAL A 1 94 ? -14.267 6.495 -3.624 1.00 90.50 94 VAL A CA 1
ATOM 673 C C . VAL A 1 94 ? -14.289 5.278 -2.714 1.00 90.50 94 VAL A C 1
ATOM 675 O O . VAL A 1 94 ? -14.843 4.244 -3.077 1.00 90.50 94 VAL A O 1
ATOM 678 N N . VAL A 1 95 ? -13.667 5.391 -1.546 1.00 86.81 95 VAL A N 1
ATOM 679 C CA . VAL A 1 95 ? -13.633 4.315 -0.555 1.00 86.81 95 VAL A CA 1
ATOM 680 C C . VAL A 1 95 ? -14.693 4.601 0.501 1.00 86.81 95 VAL A C 1
ATOM 682 O O . VAL A 1 95 ? -14.683 5.658 1.134 1.00 86.81 95 VAL A O 1
ATOM 685 N N . GLU A 1 96 ? -15.624 3.668 0.679 1.00 84.50 96 GLU A N 1
ATOM 686 C CA . GLU A 1 96 ? -16.557 3.676 1.806 1.00 84.50 96 GLU A CA 1
ATOM 687 C C . GLU A 1 96 ? -15.869 3.030 3.006 1.00 84.50 96 GLU A C 1
ATOM 689 O O . GLU A 1 96 ? -15.619 1.826 3.034 1.00 84.50 96 GLU A O 1
ATOM 694 N N . GLU A 1 97 ? -15.508 3.851 3.988 1.00 73.56 97 GLU A N 1
ATOM 695 C CA . GLU A 1 97 ? -14.873 3.375 5.208 1.00 73.56 97 GLU A CA 1
ATOM 696 C C . GLU A 1 97 ? -15.974 2.927 6.174 1.00 73.56 97 GLU A C 1
ATOM 698 O O . GLU A 1 97 ? -16.666 3.744 6.789 1.00 73.56 97 GLU A O 1
ATOM 703 N N . GLN A 1 98 ? -16.173 1.612 6.262 1.00 68.44 98 GLN A N 1
ATOM 704 C CA . GLN A 1 98 ? -16.979 1.015 7.319 1.00 68.44 98 GLN A CA 1
ATOM 705 C C . GLN A 1 98 ? -16.097 0.931 8.559 1.00 68.44 98 GLN A C 1
ATOM 707 O O . GLN A 1 98 ? -15.086 0.227 8.566 1.00 68.44 98 GLN A O 1
ATOM 712 N N . TYR A 1 99 ? -16.453 1.686 9.599 1.00 64.38 99 TYR A N 1
ATOM 713 C CA . TYR A 1 99 ? -15.822 1.486 10.893 1.00 64.38 99 TYR A CA 1
ATOM 714 C C . TYR A 1 99 ? -16.135 0.057 11.342 1.00 64.38 99 TYR A C 1
ATOM 716 O O . TYR A 1 99 ? -17.306 -0.320 11.343 1.00 64.38 99 TYR A O 1
ATOM 724 N N . PRO A 1 100 ? -15.124 -0.754 11.693 1.00 59.72 100 PRO A N 1
ATOM 725 C CA . PRO A 1 100 ? -15.390 -2.053 12.273 1.00 59.72 100 PRO A CA 1
ATOM 726 C C . PRO A 1 100 ? -16.223 -1.870 13.546 1.00 59.72 100 PRO A C 1
ATOM 728 O O . PRO A 1 100 ? -15.754 -1.253 14.501 1.00 59.72 100 PRO A O 1
ATOM 731 N N . ASP A 1 101 ? -17.417 -2.467 13.591 1.00 57.91 101 ASP A N 1
ATOM 732 C CA . ASP A 1 101 ? -18.276 -2.544 14.790 1.00 57.91 101 ASP A CA 1
ATOM 733 C C . ASP A 1 101 ? -17.605 -3.298 15.961 1.00 57.91 101 ASP A C 1
ATOM 735 O O . ASP A 1 101 ? -18.168 -3.441 17.041 1.00 57.91 101 ASP A O 1
ATOM 739 N N . PHE A 1 102 ? -16.371 -3.778 15.777 1.00 52.66 102 PHE A N 1
ATOM 740 C CA . PHE A 1 102 ? -15.589 -4.513 16.767 1.00 52.66 102 PHE A CA 1
ATOM 741 C C . PHE A 1 102 ? -15.037 -3.648 17.911 1.00 52.66 102 PHE A C 1
ATOM 743 O O . PHE A 1 102 ? -14.411 -4.195 18.820 1.00 52.66 102 PHE A O 1
ATOM 750 N N . PHE A 1 103 ? -15.275 -2.330 17.924 1.00 52.94 103 PHE A N 1
ATOM 751 C CA . PHE A 1 103 ? -15.037 -1.496 19.109 1.00 52.94 103 PHE A CA 1
ATOM 752 C C . PHE A 1 103 ? -16.112 -1.752 20.184 1.00 52.94 103 PHE A C 1
ATOM 754 O O . PHE A 1 103 ? -16.834 -0.852 20.594 1.00 52.94 103 PHE A O 1
ATOM 761 N N . TYR A 1 104 ? -16.185 -2.992 20.676 1.00 52.97 104 TYR A N 1
ATOM 762 C CA . TYR A 1 104 ? -16.882 -3.351 21.917 1.00 52.97 104 TYR A CA 1
ATOM 763 C C . TYR A 1 104 ? -16.119 -2.886 23.170 1.00 52.97 104 TYR A C 1
ATOM 765 O O . TYR A 1 104 ? -16.579 -3.099 24.290 1.00 52.97 104 TYR A O 1
ATOM 773 N N . PHE A 1 105 ? -14.955 -2.249 23.001 1.00 57.75 105 PHE A N 1
ATOM 774 C CA . PHE A 1 105 ? -14.329 -1.442 24.044 1.00 57.75 105 PHE A CA 1
ATOM 775 C C . PHE A 1 105 ? -15.135 -0.147 24.182 1.00 57.75 105 PHE A C 1
ATOM 777 O O . PHE A 1 105 ? -14.808 0.887 23.597 1.00 57.75 105 PHE A O 1
ATOM 784 N N . ASP A 1 106 ? -16.249 -0.246 24.903 1.00 57.78 106 ASP A N 1
ATOM 785 C CA . ASP A 1 106 ? -17.183 0.835 25.230 1.00 57.78 106 ASP A CA 1
ATOM 786 C C . ASP A 1 106 ? -16.576 1.773 26.291 1.00 57.78 106 ASP A C 1
ATOM 788 O O . ASP A 1 106 ? -17.143 2.059 27.345 1.00 57.78 106 ASP A O 1
ATOM 792 N N . ASP A 1 107 ? -15.341 2.205 26.051 1.00 65.62 107 ASP A N 1
ATOM 793 C CA . ASP A 1 107 ? -14.564 2.956 27.017 1.00 65.62 107 ASP A CA 1
ATOM 794 C C . ASP A 1 107 ? -15.019 4.419 26.972 1.00 65.62 107 ASP A C 1
ATOM 796 O O . ASP A 1 107 ? -14.585 5.229 26.143 1.00 65.62 107 ASP A O 1
ATOM 800 N N . GLU A 1 108 ? -15.893 4.773 27.913 1.00 68.94 108 GLU A N 1
ATOM 801 C CA . GLU A 1 108 ? -16.426 6.123 28.142 1.00 68.94 108 GLU A CA 1
ATOM 802 C C . GLU A 1 108 ? -15.326 7.210 28.169 1.00 68.94 108 GLU A C 1
ATOM 804 O O . GLU A 1 108 ? -15.545 8.364 27.789 1.00 68.94 108 GLU A O 1
ATOM 809 N N . ILE A 1 109 ? -14.112 6.827 28.583 1.00 74.94 109 ILE A N 1
ATOM 810 C CA . ILE A 1 109 ? -12.917 7.678 28.644 1.00 74.94 109 ILE A CA 1
ATOM 811 C C . ILE A 1 109 ? -12.495 8.141 27.242 1.00 74.94 109 ILE A C 1
ATOM 813 O O . ILE A 1 109 ? -12.332 9.341 27.013 1.00 74.94 109 ILE A O 1
ATOM 817 N N . TRP A 1 110 ? -12.358 7.220 26.286 1.00 70.00 110 TRP A N 1
ATOM 818 C CA . TRP A 1 110 ? -11.952 7.540 24.914 1.00 70.00 110 TRP A CA 1
ATOM 819 C C . TRP A 1 110 ? -13.057 8.276 24.161 1.00 70.00 110 TRP A C 1
ATOM 821 O O . TRP A 1 110 ? -12.786 9.226 23.427 1.00 70.00 110 TRP A O 1
ATOM 831 N N . ARG A 1 111 ? -14.318 7.906 24.408 1.00 71.69 111 ARG A N 1
ATOM 832 C CA . ARG A 1 111 ? -15.490 8.579 23.834 1.00 71.69 111 ARG A CA 1
ATOM 833 C C . ARG A 1 111 ? -15.589 10.036 24.263 1.00 71.69 111 ARG A C 1
ATOM 835 O O . ARG A 1 111 ? -15.802 10.904 23.419 1.00 71.69 111 ARG A O 1
ATOM 842 N N . ARG A 1 112 ? -15.375 10.330 25.552 1.00 72.25 112 ARG A N 1
ATOM 843 C CA . ARG A 1 112 ? -15.357 11.709 26.060 1.00 72.25 112 ARG A CA 1
ATOM 844 C C . ARG A 1 112 ? -14.143 12.492 25.559 1.00 72.25 112 ARG A C 1
ATOM 846 O O . ARG A 1 112 ? -14.295 13.672 25.257 1.00 72.25 112 ARG A O 1
ATOM 853 N N . PHE A 1 113 ? -12.978 11.853 25.452 1.00 76.50 113 PHE A N 1
ATOM 854 C CA . PHE A 1 113 ? -11.752 12.483 24.954 1.00 76.50 113 PHE A CA 1
ATOM 855 C C . PHE A 1 113 ? -11.842 12.851 23.463 1.00 76.50 113 PHE A C 1
ATOM 857 O O . PHE A 1 113 ? -11.452 13.950 23.079 1.00 76.50 113 PHE A O 1
ATOM 864 N N . PHE A 1 114 ? -12.420 11.975 22.635 1.00 75.56 114 PHE A N 1
ATOM 865 C CA . PHE A 1 114 ? -12.585 12.191 21.191 1.00 75.56 114 PHE A CA 1
ATOM 866 C C . PHE A 1 114 ? -13.957 12.761 20.784 1.00 75.56 114 PHE A C 1
ATOM 868 O O . PHE A 1 114 ? -14.218 12.944 19.597 1.00 75.56 114 PHE A O 1
ATOM 875 N N . GLY A 1 115 ? -14.839 13.059 21.745 1.00 65.44 115 GLY A N 1
ATOM 876 C CA . GLY A 1 115 ? -16.154 13.662 21.496 1.00 65.44 115 GLY A CA 1
ATOM 877 C C . GLY A 1 115 ? -17.142 12.768 20.735 1.00 65.44 115 GLY A C 1
ATOM 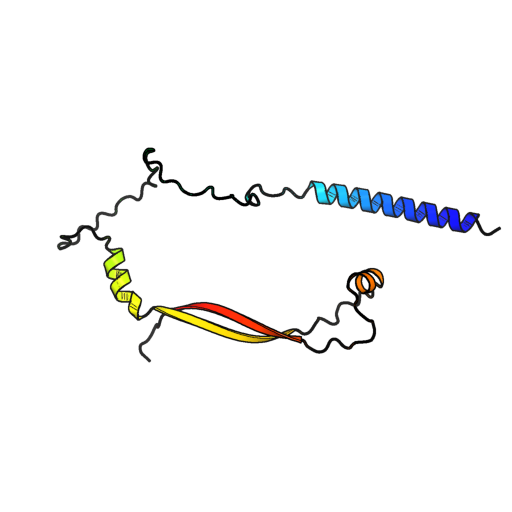878 O O . GLY A 1 115 ? -18.067 13.276 20.099 1.00 65.44 115 GLY A O 1
ATOM 879 N N . LEU A 1 116 ? -16.960 11.447 20.777 1.00 63.31 116 LEU A N 1
ATOM 880 C CA . LEU A 1 116 ? -17.832 10.482 20.108 1.00 63.31 116 LEU A CA 1
ATOM 881 C C . LEU A 1 116 ? -19.129 10.339 20.917 1.00 63.31 116 LEU A C 1
ATOM 883 O O . LEU A 1 116 ? -19.114 9.905 22.067 1.00 63.31 116 LEU A O 1
ATOM 887 N N . THR A 1 117 ? -20.257 10.751 20.337 1.00 57.00 117 THR A N 1
ATOM 888 C CA . THR A 1 117 ? -21.570 10.659 20.991 1.00 57.00 117 THR A CA 1
ATOM 889 C C . THR A 1 117 ? -22.148 9.247 20.837 1.00 57.00 117 THR A C 1
ATOM 891 O O . THR A 1 117 ? -22.127 8.709 19.731 1.00 57.00 117 THR A O 1
ATOM 894 N N . PRO A 1 118 ? -22.719 8.653 21.903 1.00 55.03 118 PRO A N 1
ATOM 895 C CA . PRO A 1 118 ? -23.156 7.249 21.924 1.00 55.03 118 PRO A CA 1
ATOM 896 C C . PRO A 1 118 ? -24.295 6.904 20.951 1.00 55.03 118 PRO A C 1
ATOM 898 O O . PRO A 1 118 ? -24.568 5.732 20.734 1.00 55.03 118 PRO A O 1
ATOM 901 N N . ASN A 1 119 ? -24.960 7.901 20.358 1.00 54.12 119 ASN A N 1
ATOM 902 C CA . ASN A 1 119 ? -26.215 7.710 19.624 1.00 54.12 119 ASN A CA 1
ATOM 903 C C . ASN A 1 119 ? -26.165 8.112 18.148 1.00 54.12 119 ASN A C 1
ATOM 905 O O . ASN A 1 119 ? -27.220 8.226 17.524 1.00 54.12 119 ASN A O 1
ATOM 909 N N . LYS A 1 120 ? -24.983 8.344 17.564 1.00 54.66 120 LYS A N 1
ATOM 910 C CA . LYS A 1 120 ? -24.902 8.539 16.114 1.00 54.66 120 LYS A CA 1
ATOM 911 C C . LYS A 1 120 ? -24.479 7.218 15.465 1.00 54.66 120 LYS A C 1
ATOM 913 O O . LYS A 1 120 ? -23.325 6.837 15.654 1.00 54.66 120 LYS A O 1
ATOM 918 N N . PRO A 1 121 ? -25.363 6.515 14.727 1.00 57.88 121 PRO A N 1
ATOM 919 C CA . PRO A 1 121 ? -24.912 5.409 13.892 1.00 57.88 121 PRO A CA 1
ATOM 920 C C . PRO A 1 121 ? -23.790 5.939 12.998 1.00 57.88 121 PRO A C 1
ATOM 922 O O . PRO A 1 121 ? -23.921 7.019 12.412 1.00 57.88 121 PRO A O 1
ATOM 925 N N . SER A 1 122 ? -22.658 5.235 12.990 1.00 62.78 122 SER A N 1
ATOM 926 C CA . SER A 1 122 ? -21.505 5.584 12.166 1.00 62.78 122 SER A CA 1
ATOM 927 C C . SER A 1 122 ? -21.924 5.429 10.711 1.00 62.78 122 SER A C 1
ATOM 929 O O . SER A 1 122 ? -21.904 4.335 10.154 1.00 62.78 122 SER A O 1
ATOM 931 N N . GLU A 1 123 ? -22.433 6.504 10.119 1.00 67.88 123 GLU A N 1
ATOM 932 C CA . GLU A 1 123 ? -22.801 6.492 8.714 1.00 67.88 123 GLU A CA 1
ATOM 933 C C . GLU A 1 123 ? -21.521 6.247 7.902 1.00 67.88 123 GLU A C 1
ATOM 935 O O . GLU A 1 123 ? -20.513 6.918 8.166 1.00 67.88 123 GLU A O 1
ATOM 940 N N . PRO A 1 124 ? -21.516 5.278 6.965 1.00 69.69 124 PRO A N 1
ATOM 941 C CA . PRO A 1 124 ? -20.323 4.938 6.205 1.00 69.69 124 PRO A CA 1
ATOM 942 C C . PRO A 1 124 ? -19.767 6.195 5.541 1.00 69.69 124 PRO A C 1
ATOM 944 O O . PRO A 1 124 ? -20.413 6.843 4.713 1.00 69.69 124 PRO A O 1
ATOM 947 N N . ARG A 1 125 ? -18.554 6.580 5.946 1.00 76.12 125 ARG A N 1
ATOM 948 C CA . ARG A 1 125 ? -17.936 7.806 5.455 1.00 76.12 125 ARG A CA 1
ATOM 949 C C . ARG A 1 125 ? -17.307 7.513 4.104 1.00 76.12 125 ARG A C 1
ATOM 951 O O . ARG A 1 125 ? -16.368 6.727 4.004 1.00 76.12 125 ARG A O 1
ATOM 958 N N . ARG A 1 126 ? -17.783 8.195 3.064 1.00 83.62 126 ARG A N 1
ATOM 959 C CA . ARG A 1 126 ? -17.118 8.209 1.756 1.00 83.62 126 ARG A CA 1
ATOM 960 C C . ARG A 1 126 ? -15.858 9.064 1.831 1.00 83.62 126 ARG A C 1
ATOM 962 O O . ARG A 1 126 ? -15.930 10.251 2.155 1.00 83.62 126 ARG A O 1
ATOM 969 N N . ARG A 1 127 ? -14.707 8.472 1.520 1.00 82.88 127 ARG A N 1
ATOM 970 C CA . ARG A 1 127 ? -13.431 9.173 1.340 1.00 82.88 127 ARG A CA 1
ATOM 971 C C . ARG A 1 127 ? -13.021 9.124 -0.126 1.00 82.88 127 ARG A C 1
ATOM 973 O O . ARG A 1 127 ? -13.086 8.076 -0.759 1.00 82.88 127 ARG A O 1
ATOM 980 N N . LEU A 1 128 ? -12.591 10.268 -0.653 1.00 89.31 128 LEU A N 1
ATOM 981 C CA . LEU A 1 128 ? -11.916 10.332 -1.945 1.00 89.31 128 LEU A CA 1
ATOM 982 C C . LEU A 1 128 ? -10.438 10.003 -1.728 1.00 89.31 128 LEU A C 1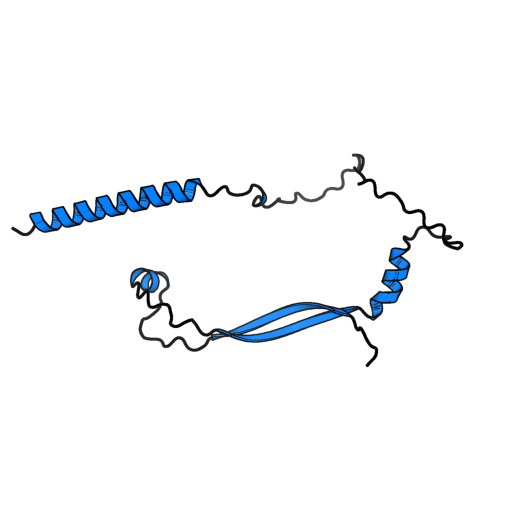
ATOM 984 O O . LEU A 1 128 ? -9.768 10.663 -0.934 1.00 89.31 128 LEU A O 1
ATOM 988 N N . THR A 1 129 ? -9.941 8.987 -2.420 1.00 89.31 129 THR A N 1
ATOM 989 C CA . THR A 1 129 ? -8.533 8.590 -2.417 1.00 89.31 129 THR A CA 1
ATOM 990 C C . THR A 1 129 ? -7.961 8.807 -3.806 1.00 89.31 129 THR A C 1
ATOM 992 O O . THR A 1 129 ? -8.512 8.324 -4.792 1.00 89.31 129 THR A O 1
ATOM 995 N N . GLU A 1 130 ? -6.846 9.525 -3.884 1.00 92.94 130 GLU A N 1
ATOM 996 C CA . GLU A 1 130 ? -6.119 9.756 -5.130 1.00 92.94 130 GLU A CA 1
ATOM 997 C C . GLU A 1 130 ? -4.787 8.998 -5.100 1.00 92.94 130 GLU A C 1
ATOM 999 O O . GLU A 1 130 ? -4.140 8.903 -4.057 1.00 92.94 130 GLU A O 1
ATOM 1004 N N . SER A 1 131 ? -4.386 8.435 -6.238 1.00 92.50 131 SER A N 1
ATOM 1005 C CA . SER A 1 131 ? -3.125 7.714 -6.407 1.00 92.50 131 SER A CA 1
ATOM 1006 C C . SER A 1 131 ? -2.442 8.144 -7.703 1.00 92.50 131 SER A C 1
ATOM 1008 O O . SER A 1 131 ? -3.100 8.362 -8.722 1.00 92.50 131 SER A O 1
ATOM 1010 N N . LEU A 1 132 ? -1.117 8.281 -7.643 1.00 96.00 132 LEU A N 1
ATOM 1011 C CA . LEU A 1 132 ? -0.250 8.583 -8.777 1.00 96.00 132 LEU A CA 1
ATOM 1012 C C . LEU A 1 132 ? 0.756 7.447 -8.950 1.00 96.00 132 LEU A C 1
ATOM 1014 O O . LEU A 1 132 ? 1.275 6.919 -7.966 1.00 96.00 132 LEU A O 1
ATOM 1018 N N . GLY A 1 133 ? 1.053 7.097 -10.196 1.00 94.50 133 GLY A N 1
ATOM 1019 C CA . GLY A 1 133 ? 2.004 6.045 -10.526 1.00 94.50 133 GLY A CA 1
ATOM 1020 C C . GLY A 1 133 ? 2.533 6.159 -11.948 1.00 94.50 133 GLY A C 1
ATOM 1021 O O . GLY A 1 133 ? 2.146 7.037 -12.711 1.00 94.50 133 GLY A O 1
ATOM 1022 N N . SER A 1 134 ? 3.425 5.250 -12.315 1.00 95.56 134 SER A N 1
ATOM 1023 C CA . SER A 1 134 ? 3.920 5.101 -13.681 1.00 95.56 134 SER A CA 1
ATOM 1024 C C . SER A 1 134 ? 3.630 3.692 -14.188 1.00 95.56 134 SER A C 1
ATOM 1026 O O . SER A 1 134 ? 3.584 2.735 -13.416 1.00 95.56 134 SER A O 1
ATOM 1028 N N . GLY A 1 135 ? 3.418 3.564 -15.492 1.00 94.75 135 GLY A N 1
ATOM 1029 C CA . GLY A 1 135 ? 3.211 2.278 -16.153 1.00 94.75 135 GLY A CA 1
ATOM 1030 C C . GLY A 1 135 ? 3.783 2.288 -17.559 1.00 94.75 135 GLY A C 1
ATOM 1031 O O . GLY A 1 135 ? 4.310 3.305 -18.011 1.00 94.75 135 GLY A O 1
ATOM 1032 N N . PHE A 1 136 ? 3.696 1.158 -18.253 1.00 95.44 136 PHE A N 1
ATOM 1033 C CA . PHE A 1 136 ? 4.114 1.062 -19.644 1.00 95.44 136 PHE A CA 1
ATOM 1034 C C . PHE A 1 136 ? 3.231 0.103 -20.438 1.00 95.44 136 PHE A C 1
ATOM 1036 O O . PHE A 1 136 ? 2.644 -0.821 -19.874 1.00 95.44 136 PHE A O 1
ATOM 1043 N N . PHE A 1 137 ? 3.152 0.321 -21.748 1.00 93.62 137 PHE A N 1
ATOM 1044 C CA . PHE A 1 137 ? 2.445 -0.572 -22.664 1.00 93.62 137 PHE A CA 1
ATOM 1045 C C . PHE A 1 137 ? 3.305 -1.795 -23.003 1.00 93.62 137 PHE A C 1
ATOM 1047 O O . PHE A 1 137 ? 4.471 -1.659 -23.374 1.00 93.62 137 PHE A O 1
ATOM 1054 N N . ILE A 1 138 ? 2.727 -2.991 -22.876 1.00 94.19 138 ILE A N 1
ATOM 1055 C CA . ILE A 1 138 ? 3.379 -4.267 -23.229 1.00 94.19 138 ILE A CA 1
ATOM 1056 C C . ILE A 1 138 ? 3.051 -4.661 -24.675 1.00 94.19 138 ILE A C 1
ATOM 1058 O O . ILE A 1 138 ? 3.856 -5.312 -25.344 1.00 94.19 138 ILE A O 1
ATOM 1062 N N . SER A 1 139 ? 1.886 -4.240 -25.166 1.00 93.06 139 SER A N 1
ATOM 1063 C CA . SER A 1 139 ? 1.362 -4.572 -26.488 1.00 93.06 139 SER A CA 1
ATOM 1064 C C . SER A 1 139 ? 0.703 -3.326 -27.111 1.00 93.06 139 SER A C 1
ATOM 1066 O O . SER A 1 139 ? 0.345 -2.409 -26.369 1.00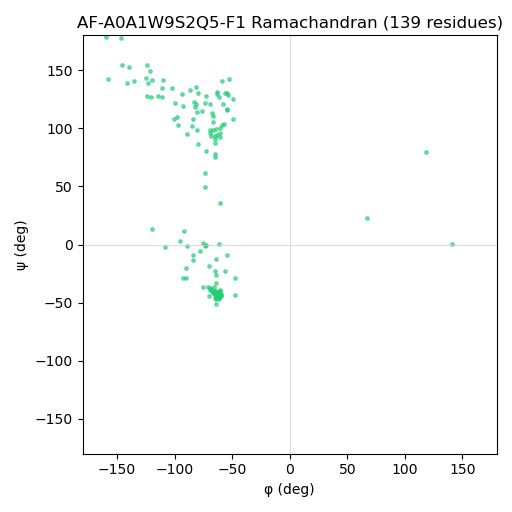 93.06 139 SER A O 1
ATOM 1068 N N . PRO A 1 140 ? 0.665 -3.215 -28.452 1.00 88.06 140 PRO A N 1
ATOM 1069 C CA . PRO A 1 140 ? 0.170 -2.029 -29.167 1.00 88.06 140 PRO A CA 1
ATOM 1070 C C . PRO A 1 140 ? -1.365 -1.908 -29.237 1.00 88.06 140 PRO A C 1
ATOM 1072 O O . PRO A 1 140 ? -1.860 -0.929 -29.795 1.00 88.06 140 PRO A O 1
ATOM 1075 N N . ASP A 1 141 ? -2.075 -2.921 -28.752 1.00 81.12 141 ASP A N 1
ATOM 1076 C CA . ASP A 1 141 ? -3.530 -3.107 -28.754 1.00 81.12 141 ASP A CA 1
ATOM 1077 C C . ASP A 1 141 ? -4.288 -2.311 -27.676 1.00 81.12 141 ASP A C 1
ATOM 1079 O O . ASP A 1 141 ? -3.729 -2.053 -26.584 1.00 81.12 141 ASP A O 1
#

Secondary structure (DSSP, 8-state):
--HHHHHHHHHHHHHHHHHHHHHHHHHHHT----GGGS---------------------------TT--S---HHHHHHHHHGGGEEEEEEEEEEEE---TT-----HHHHHHHT--TT---PPEEEEEEEEEEEE-SS--

Mean predicted aligned error: 20.22 Å

Foldseek 3Di:
DPVVVVVVVVVVVVVVVVVVVVVCVVVVVPDDPPPVVPPPPPDPDPDDDDDDDPDPPPPPPPPPDPDDPDDDDPVVVVCVVQVVFKDKDKDKDWDFDDDPPPCPVPPPVVCVVVVPDPPDDPDRDTDIDMDIDMDGDPDPD